Protein AF-A0A5J4QYS0-F1 (afdb_monomer_lite)

Foldseek 3Di:
DQQEAKEKDKDKDFADDDPVVVPDPADDDPRGPRIWIKIKIWHWDAADDPDPPDDRIDTDDIDIDTFPDDDPVRRVVVCPVPYDPNYFYDDPPDRDGD

Sequence (98 aa):
MLTGNVEVDKEFFTTEIILEEKNDKSKRGAGSPARTKVLIMTESTPTFPAKKSQKPKQVVHIKMVVIPNLKATTIDDEAVNAISSESCIVSDAILEVI

Radius of gyration: 17.08 Å; chains: 1; bounding box: 44×31×42 Å

Secondary structure (DSSP, 8-state):
-B-SEEEEEEEEEE----GGGGGS-PPPSTT-TTEEEEEEEEEEEE---SSTTS-SEEEEEEEEEEES---HHHHHHHHHHHB-TT-EE--SS-----

pLDDT: mean 78.99, std 15.23, range [37.69, 93.38]

Organism: NCBI:txid433724

InterPro domains:
  IPR024445 ISXO2-like transposase domain [PF12762] (1-93)

Structure (mmCIF, N/CA/C/O backbone):
data_AF-A0A5J4QYS0-F1
#
_entry.id   AF-A0A5J4QYS0-F1
#
loo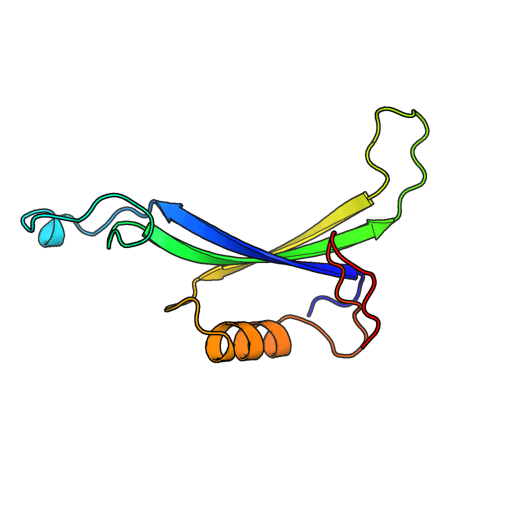p_
_atom_site.group_PDB
_atom_site.id
_atom_site.type_symbol
_atom_site.label_atom_id
_atom_site.label_alt_id
_atom_site.label_comp_id
_atom_site.label_asym_id
_atom_site.label_entity_id
_atom_site.label_seq_id
_atom_site.pdbx_PDB_ins_code
_atom_site.Cartn_x
_atom_site.Cartn_y
_atom_site.Cartn_z
_atom_site.occupancy
_atom_site.B_iso_or_equiv
_atom_site.auth_seq_id
_atom_site.auth_comp_id
_atom_site.auth_asym_id
_atom_site.auth_atom_id
_atom_site.pdbx_PDB_model_num
ATOM 1 N N . MET A 1 1 ? -5.628 -3.483 -12.201 1.00 84.25 1 MET A N 1
ATOM 2 C CA . MET A 1 1 ? -4.633 -4.014 -11.248 1.00 84.25 1 MET A CA 1
ATOM 3 C C . MET A 1 1 ? -3.294 -3.369 -11.564 1.00 84.25 1 MET A C 1
ATOM 5 O O . MET A 1 1 ? -3.120 -2.959 -12.706 1.00 84.25 1 MET A O 1
ATOM 9 N N . LEU A 1 2 ? -2.420 -3.206 -10.572 1.00 89.50 2 LEU A N 1
ATOM 10 C CA . LEU A 1 2 ? -1.050 -2.712 -10.757 1.00 89.50 2 LEU A CA 1
ATOM 11 C C . LEU A 1 2 ? -0.165 -3.881 -11.206 1.00 89.50 2 LEU A C 1
ATOM 13 O O . LEU A 1 2 ? -0.206 -4.933 -10.572 1.00 89.50 2 LEU A O 1
ATOM 17 N N . THR A 1 3 ? 0.594 -3.719 -12.288 1.00 90.00 3 THR A N 1
ATOM 18 C CA . THR A 1 3 ? 1.300 -4.837 -12.953 1.00 90.00 3 THR A CA 1
ATOM 19 C C . THR A 1 3 ? 2.820 -4.676 -12.993 1.00 90.00 3 THR A C 1
ATOM 21 O O . THR A 1 3 ? 3.522 -5.636 -13.277 1.00 90.00 3 THR A O 1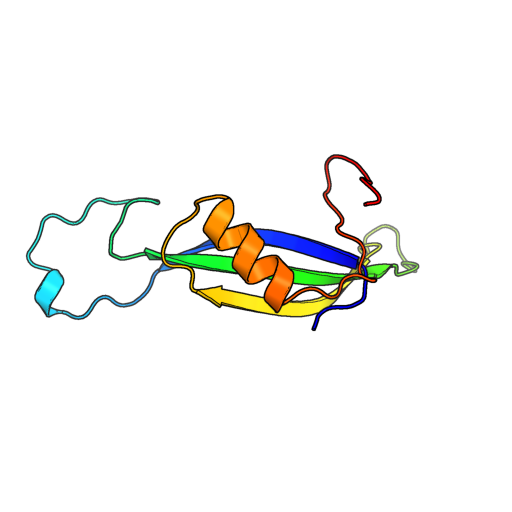
ATOM 24 N N . GLY A 1 4 ? 3.343 -3.473 -12.753 1.00 88.31 4 GLY A N 1
ATOM 25 C CA . GLY A 1 4 ? 4.775 -3.170 -12.762 1.00 88.31 4 GLY A CA 1
ATOM 26 C C . GLY A 1 4 ? 5.457 -3.323 -11.400 1.00 88.31 4 GLY A C 1
ATOM 27 O O . GLY A 1 4 ? 5.125 -4.204 -10.610 1.00 88.31 4 GLY A O 1
ATOM 28 N N . ASN A 1 5 ? 6.430 -2.450 -11.122 1.00 89.50 5 ASN A N 1
ATOM 29 C CA . ASN A 1 5 ? 7.102 -2.425 -9.823 1.00 89.50 5 ASN A CA 1
ATOM 30 C C . ASN A 1 5 ? 6.250 -1.642 -8.827 1.00 89.50 5 ASN A C 1
ATOM 32 O O . ASN A 1 5 ? 6.105 -0.427 -8.982 1.00 89.50 5 ASN A O 1
ATOM 36 N N . VAL A 1 6 ? 5.713 -2.321 -7.822 1.00 90.62 6 VAL A N 1
ATOM 37 C CA . VAL A 1 6 ? 4.791 -1.749 -6.843 1.00 90.62 6 VAL A CA 1
ATOM 38 C C . VAL A 1 6 ? 5.477 -1.600 -5.491 1.00 90.62 6 VAL A C 1
ATOM 40 O O . VAL A 1 6 ? 6.034 -2.552 -4.958 1.00 90.62 6 VAL A O 1
ATOM 43 N N . GLU A 1 7 ? 5.407 -0.413 -4.912 1.00 90.06 7 GLU A N 1
ATOM 44 C CA . GLU A 1 7 ? 5.773 -0.157 -3.521 1.00 90.06 7 GLU A CA 1
ATOM 45 C C . GLU A 1 7 ? 4.495 0.030 -2.696 1.00 90.06 7 GLU A C 1
ATOM 47 O O . GLU A 1 7 ? 3.526 0.628 -3.168 1.00 90.06 7 GLU A O 1
ATOM 52 N N . VAL A 1 8 ? 4.466 -0.523 -1.481 1.00 89.62 8 VAL A N 1
ATOM 53 C CA . VAL A 1 8 ? 3.287 -0.517 -0.604 1.00 89.62 8 VAL A CA 1
ATOM 54 C C . VAL A 1 8 ? 3.629 0.194 0.701 1.00 89.62 8 VAL A C 1
ATOM 56 O O . VAL A 1 8 ? 4.519 -0.245 1.427 1.00 89.62 8 VAL A O 1
ATOM 59 N N . ASP A 1 9 ? 2.887 1.251 1.027 1.00 88.00 9 ASP A N 1
ATOM 60 C CA . ASP A 1 9 ? 3.094 2.074 2.222 1.00 88.00 9 ASP A CA 1
ATOM 61 C C . ASP A 1 9 ? 1.782 2.326 2.991 1.00 88.00 9 ASP A C 1
ATOM 63 O O . ASP A 1 9 ? 0.675 2.190 2.462 1.00 88.00 9 ASP A O 1
ATOM 67 N N . LYS A 1 10 ? 1.891 2.673 4.276 1.00 85.19 10 LYS A N 1
ATOM 68 C CA . LYS A 1 10 ? 0.770 2.924 5.191 1.00 85.19 10 LYS A CA 1
ATOM 69 C C . LYS A 1 10 ? 0.842 4.348 5.713 1.00 85.19 10 LYS A C 1
ATOM 71 O O . LYS A 1 10 ? 1.771 4.705 6.433 1.00 85.19 10 LYS A O 1
ATOM 76 N N . GLU A 1 11 ? -0.213 5.119 5.482 1.00 81.94 11 GLU A N 1
ATOM 77 C CA . GLU A 1 11 ? -0.284 6.504 5.938 1.00 81.94 11 GLU A CA 1
ATOM 78 C C . GLU A 1 11 ? -1.598 6.809 6.678 1.00 81.94 11 GLU A C 1
ATOM 80 O O . GLU A 1 11 ? -2.602 6.100 6.569 1.00 81.94 11 GLU A O 1
ATOM 85 N N . PHE A 1 12 ? -1.579 7.863 7.496 1.00 81.62 12 PHE A N 1
ATOM 86 C CA . PHE A 1 12 ? -2.743 8.364 8.224 1.00 81.62 12 PHE A CA 1
ATOM 87 C C . PHE A 1 12 ? -3.108 9.760 7.730 1.00 81.62 12 PHE A C 1
ATOM 89 O O . PHE A 1 12 ? -2.368 10.716 7.975 1.00 81.62 12 PHE A O 1
ATOM 96 N N . PHE A 1 13 ? -4.294 9.902 7.146 1.00 81.19 13 PHE A N 1
ATOM 97 C CA . PHE A 1 13 ? -4.820 11.191 6.707 1.00 81.19 13 PHE A CA 1
ATOM 98 C C . PHE A 1 13 ? -5.831 11.721 7.712 1.00 81.19 13 PHE A C 1
ATOM 100 O O . PHE A 1 13 ? -6.672 10.984 8.225 1.00 81.19 13 PHE A O 1
ATOM 107 N N . THR A 1 14 ? -5.745 13.013 8.019 1.00 73.38 14 THR A N 1
ATOM 108 C CA . THR A 1 14 ? -6.773 13.675 8.822 1.00 73.38 14 THR A CA 1
A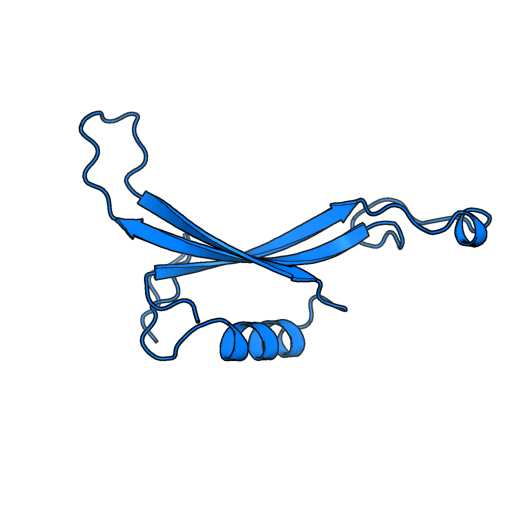TOM 109 C C . THR A 1 14 ? -8.051 13.743 7.999 1.00 73.38 14 THR A C 1
ATOM 111 O O . THR A 1 14 ? -8.036 14.258 6.884 1.00 73.38 14 THR A O 1
ATOM 114 N N . THR A 1 15 ? -9.145 13.240 8.550 1.00 67.75 15 THR A N 1
ATOM 115 C CA . THR A 1 15 ? -10.471 13.317 7.938 1.00 67.75 15 THR A CA 1
ATOM 116 C C . THR A 1 15 ? -11.381 14.146 8.822 1.00 67.75 15 THR A C 1
ATOM 118 O O . THR A 1 15 ? -11.273 14.104 10.049 1.00 67.75 15 THR A O 1
ATOM 121 N N . GLU A 1 16 ? -12.267 14.925 8.209 1.00 60.28 16 GLU A N 1
ATOM 122 C CA . GLU A 1 16 ? -13.283 15.656 8.957 1.00 60.28 16 GLU A CA 1
ATOM 123 C C . GLU A 1 16 ? -14.250 14.648 9.585 1.00 60.28 16 GLU A C 1
ATOM 125 O O . GLU A 1 16 ? -15.012 13.976 8.896 1.00 60.28 16 GLU A O 1
ATOM 130 N N . ILE A 1 17 ? -14.166 14.494 10.905 1.00 60.72 17 ILE A N 1
ATOM 131 C CA . ILE A 1 17 ? -15.140 13.725 11.682 1.00 60.72 17 ILE A CA 1
ATOM 132 C C . ILE A 1 17 ? -16.430 14.535 11.759 1.00 60.72 17 ILE A C 1
ATOM 134 O O . ILE A 1 17 ? -16.394 15.753 11.962 1.00 60.72 17 ILE A O 1
ATOM 138 N N . ILE A 1 18 ? -17.564 13.852 11.624 1.00 56.53 18 ILE A N 1
ATOM 139 C CA . ILE A 1 18 ? -18.895 14.442 11.764 1.00 56.53 18 ILE A CA 1
ATOM 140 C C . ILE A 1 18 ? -18.963 15.120 13.142 1.00 56.53 18 ILE A C 1
ATOM 142 O O . ILE A 1 18 ? -18.553 14.546 14.151 1.00 56.53 18 ILE A O 1
ATOM 146 N N . LEU A 1 19 ? -19.450 16.366 13.171 1.00 52.09 19 LEU A N 1
ATOM 147 C CA . LEU A 1 19 ? -19.455 17.268 14.336 1.00 52.09 19 LEU A CA 1
ATOM 148 C C . LEU A 1 19 ? -20.009 16.646 15.634 1.00 52.09 19 LEU A C 1
ATOM 150 O O . LEU A 1 19 ? -19.679 17.127 16.717 1.00 52.09 19 LEU A O 1
ATOM 154 N N . GLU A 1 20 ? -20.813 15.590 15.530 1.00 53.44 20 GLU A N 1
ATOM 155 C CA . GLU A 1 20 ? -21.457 14.893 16.646 1.00 53.44 20 GLU A CA 1
ATOM 156 C C . GLU A 1 20 ? -20.469 14.119 17.545 1.00 53.44 20 GLU A C 1
ATOM 158 O O . GLU A 1 20 ? -20.688 14.047 18.752 1.00 53.44 20 GLU A O 1
ATOM 163 N N . GLU A 1 21 ? -19.324 13.651 17.028 1.00 54.34 21 GLU A N 1
ATOM 164 C CA . GLU A 1 21 ? -18.283 12.958 17.823 1.00 54.34 21 GLU A CA 1
ATOM 165 C C . GLU A 1 21 ? -17.285 13.919 18.502 1.00 54.34 21 GLU A C 1
ATOM 167 O O . GLU A 1 21 ? -16.410 13.516 19.272 1.00 54.34 21 GLU A O 1
ATOM 172 N N . LYS A 1 22 ? -17.405 15.228 18.245 1.00 54.06 22 LYS A N 1
ATOM 173 C CA . LYS A 1 22 ? -16.456 16.254 18.712 1.00 54.06 22 LYS A CA 1
ATOM 174 C C . LYS A 1 22 ? -16.531 16.523 20.223 1.00 54.06 22 LYS A C 1
ATOM 176 O O . LYS A 1 22 ? -15.659 17.207 20.758 1.00 54.06 22 LYS A O 1
ATOM 181 N N . ASN A 1 23 ? -17.565 16.013 20.898 1.00 53.91 23 ASN A N 1
ATOM 182 C CA . ASN A 1 23 ? -17.781 16.200 22.337 1.00 53.91 23 ASN A CA 1
ATOM 183 C C . ASN A 1 23 ? -17.018 15.200 23.220 1.00 53.91 23 ASN A C 1
ATOM 185 O O . ASN A 1 23 ? -16.878 15.448 24.419 1.00 53.91 23 ASN A O 1
ATOM 189 N N . ASP A 1 24 ? -16.478 14.117 22.657 1.00 57.00 24 ASP A N 1
ATOM 190 C CA . ASP A 1 24 ? -15.635 13.188 23.405 1.00 57.00 24 ASP A CA 1
ATOM 191 C C . ASP A 1 24 ? -14.163 13.615 23.382 1.00 57.00 24 ASP A C 1
ATOM 193 O O . ASP A 1 24 ? -13.659 14.174 22.404 1.00 57.00 24 ASP A O 1
ATOM 197 N N . LYS A 1 25 ? -13.439 13.342 24.480 1.00 58.16 25 LYS A N 1
ATOM 198 C CA . LYS A 1 25 ? -11.991 13.594 24.619 1.00 58.16 25 LYS A CA 1
ATOM 199 C C . LYS A 1 25 ? -11.207 12.769 23.592 1.00 58.16 25 LYS A C 1
ATOM 201 O O . LYS A 1 25 ? -10.664 11.707 23.894 1.00 58.16 25 LYS A O 1
ATOM 206 N N . SER A 1 26 ? -11.130 13.275 22.369 1.00 60.00 26 SER A N 1
ATOM 207 C CA . SER A 1 26 ? -10.463 12.609 21.262 1.00 60.00 26 SER A CA 1
ATOM 208 C C . SER A 1 26 ? -8.958 12.565 21.500 1.00 60.00 26 SER A C 1
ATOM 210 O O . SER A 1 26 ? -8.294 13.586 21.702 1.00 60.00 26 SER A O 1
ATOM 212 N N . LYS A 1 27 ? -8.401 11.352 21.479 1.00 62.06 27 LYS A N 1
ATOM 213 C CA . LYS A 1 27 ? -6.954 11.141 21.566 1.00 62.06 27 LYS A CA 1
ATOM 214 C C . LYS A 1 27 ? -6.274 11.792 20.356 1.00 62.06 27 LYS A C 1
ATOM 216 O O . LYS A 1 27 ? -6.788 11.735 19.240 1.00 62.06 27 LYS A O 1
ATOM 221 N N . ARG A 1 28 ? -5.107 12.403 20.571 1.00 59.12 28 ARG A N 1
ATOM 222 C CA . ARG A 1 28 ? -4.250 12.953 19.503 1.00 59.12 28 ARG A CA 1
ATOM 223 C C . ARG A 1 28 ? -3.286 11.867 18.998 1.00 59.12 28 ARG A C 1
ATOM 225 O O . ARG A 1 28 ? -2.900 10.991 19.767 1.00 59.12 28 ARG A O 1
ATOM 232 N N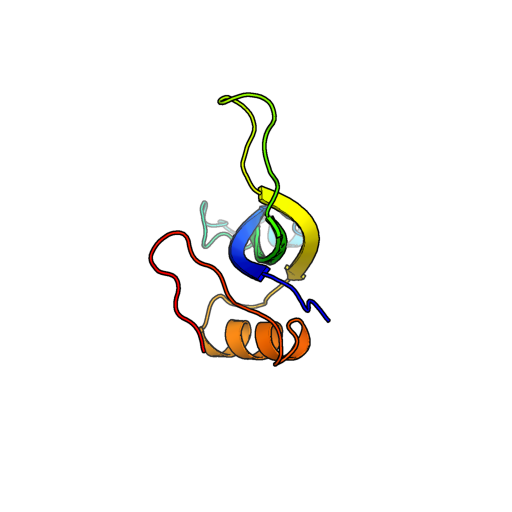 . GLY A 1 29 ? -2.873 11.939 17.729 1.00 62.44 29 GLY A N 1
ATOM 233 C CA . GLY A 1 29 ? -1.877 11.033 17.127 1.00 62.44 29 GLY A CA 1
ATOM 234 C C . GLY A 1 29 ? -2.467 9.917 16.251 1.00 62.44 29 GLY A C 1
ATOM 235 O O . GLY A 1 29 ? -3.613 9.999 15.825 1.00 62.44 29 GLY A O 1
ATOM 236 N N . ALA A 1 30 ? -1.682 8.878 15.948 1.00 56.41 30 ALA A N 1
ATOM 237 C CA . ALA A 1 30 ? -2.061 7.778 15.042 1.00 56.41 30 ALA A CA 1
ATOM 238 C C . ALA A 1 30 ? -3.267 6.935 15.519 1.00 56.41 30 ALA A C 1
ATOM 240 O O . ALA A 1 30 ? -3.912 6.264 14.722 1.00 56.41 30 ALA A O 1
ATOM 241 N N . GLY A 1 31 ? -3.588 6.986 16.815 1.00 58.50 31 GLY A N 1
ATOM 242 C CA . GLY A 1 31 ? -4.795 6.382 17.393 1.00 58.50 31 GLY A CA 1
ATOM 243 C C . GLY A 1 31 ? -5.987 7.337 17.487 1.00 58.50 31 GLY A C 1
ATOM 244 O O . GLY A 1 31 ? -6.939 7.032 18.202 1.00 58.50 31 GLY A O 1
ATOM 245 N N . SER A 1 32 ? -5.911 8.514 16.858 1.00 67.25 32 SER A N 1
ATOM 246 C CA . SER A 1 32 ? -7.018 9.465 16.842 1.00 67.25 32 SER A CA 1
ATOM 247 C C . SER A 1 32 ? -8.153 8.936 15.962 1.00 67.25 32 SER A C 1
ATOM 249 O O . SER A 1 32 ? -7.881 8.580 14.815 1.00 67.25 32 SER A O 1
ATOM 251 N N . PRO A 1 33 ? -9.411 8.950 16.439 1.00 64.31 33 PRO A N 1
ATOM 252 C CA . PRO A 1 33 ? -10.581 8.692 15.594 1.00 64.31 33 PRO A CA 1
ATOM 253 C C . PRO A 1 33 ? -10.673 9.670 14.414 1.00 64.31 33 PRO A C 1
ATOM 255 O O . PRO A 1 33 ? -11.226 9.344 13.374 1.00 64.31 33 PRO A O 1
ATOM 258 N N . ALA A 1 34 ? -10.049 10.847 14.545 1.00 69.31 34 ALA A N 1
ATOM 259 C CA . ALA A 1 34 ? -10.002 11.888 13.524 1.00 69.31 34 ALA A CA 1
ATOM 260 C C . ALA A 1 34 ? -9.115 11.567 12.310 1.00 69.31 34 ALA A C 1
ATOM 262 O O . ALA A 1 34 ? -8.952 12.403 11.419 1.00 69.31 34 ALA A O 1
ATOM 263 N N . ARG A 1 35 ? -8.445 10.412 12.310 1.00 75.38 35 ARG A N 1
ATOM 264 C CA . ARG A 1 35 ? -7.498 10.028 11.268 1.00 75.38 35 ARG A CA 1
ATOM 265 C C . ARG A 1 35 ? -7.931 8.734 10.609 1.00 75.38 35 ARG A C 1
ATOM 267 O O . ARG A 1 35 ? -8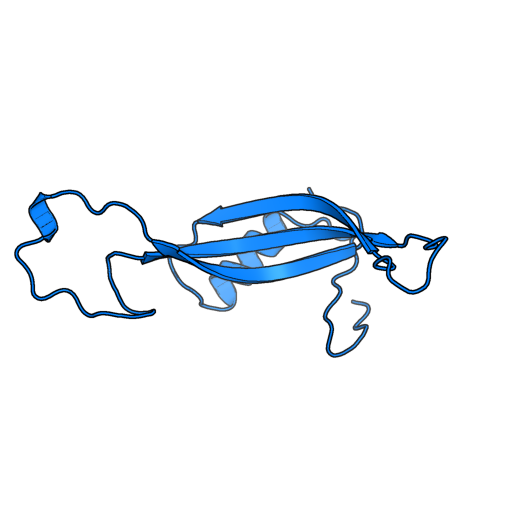.046 7.697 11.257 1.00 75.38 35 ARG A O 1
ATOM 274 N N . THR A 1 36 ? -8.079 8.797 9.298 1.00 83.56 36 THR A N 1
ATOM 275 C CA . THR A 1 36 ? -8.337 7.644 8.448 1.00 83.56 36 THR A CA 1
ATOM 276 C C . THR A 1 36 ? -7.013 6.980 8.083 1.00 83.56 36 THR A C 1
ATOM 278 O O . THR A 1 36 ? -6.037 7.644 7.729 1.00 83.56 36 THR A O 1
ATOM 281 N N . LYS A 1 37 ? -6.978 5.653 8.201 1.00 88.00 37 LYS A N 1
ATOM 282 C CA . LYS A 1 37 ? -5.855 4.812 7.776 1.00 88.00 37 LYS A CA 1
ATOM 283 C C . LYS A 1 37 ? -5.981 4.544 6.284 1.00 88.00 37 LYS A C 1
ATOM 285 O O . LYS A 1 37 ? -7.038 4.114 5.826 1.00 88.00 37 LYS A O 1
ATOM 290 N N . VAL A 1 38 ? -4.907 4.771 5.546 1.00 90.38 38 VAL A N 1
ATOM 291 C CA . VAL A 1 38 ? -4.871 4.599 4.097 1.00 90.38 38 VAL A CA 1
ATOM 292 C C . VAL A 1 38 ? -3.681 3.723 3.730 1.00 90.38 38 VAL A C 1
ATOM 294 O O . VAL A 1 38 ? -2.564 3.941 4.196 1.00 90.38 38 VAL A O 1
ATOM 297 N N . LEU A 1 39 ? -3.947 2.718 2.907 1.00 91.56 39 LEU A N 1
ATOM 298 C CA . LEU A 1 39 ? -2.949 1.918 2.217 1.00 91.56 39 LEU A CA 1
ATOM 299 C C . LEU A 1 39 ? -2.642 2.591 0.881 1.00 91.56 39 LEU A C 1
ATOM 301 O O . LEU A 1 39 ? -3.556 2.854 0.098 1.00 91.56 39 LEU A O 1
ATOM 305 N N . ILE A 1 40 ? -1.373 2.883 0.629 1.00 91.62 40 ILE A N 1
ATOM 306 C CA . ILE A 1 40 ? -0.902 3.517 -0.599 1.00 91.62 40 ILE A CA 1
ATOM 307 C C . ILE A 1 40 ? -0.081 2.488 -1.364 1.00 91.62 40 ILE A C 1
ATOM 309 O O . ILE A 1 40 ? 0.822 1.871 -0.811 1.00 91.62 40 ILE A O 1
ATOM 313 N N . MET A 1 41 ? -0.395 2.306 -2.639 1.00 92.50 41 MET A N 1
ATOM 314 C CA . MET A 1 41 ? 0.359 1.456 -3.551 1.00 92.50 41 MET A CA 1
ATOM 315 C C . MET A 1 41 ? 0.813 2.300 -4.732 1.00 92.50 41 MET A C 1
ATOM 317 O O . MET A 1 41 ? -0.016 2.902 -5.423 1.00 92.50 41 MET A O 1
ATOM 321 N N . THR A 1 42 ? 2.117 2.366 -4.963 1.00 92.56 42 THR A N 1
ATOM 322 C CA . THR A 1 42 ? 2.710 3.162 -6.035 1.00 92.56 42 THR A CA 1
ATOM 323 C C . THR A 1 42 ? 3.381 2.251 -7.046 1.00 92.56 42 THR A C 1
ATOM 325 O O . THR A 1 42 ? 4.305 1.510 -6.736 1.00 92.56 42 THR A O 1
ATOM 328 N N . GLU A 1 43 ? 2.919 2.308 -8.289 1.00 92.19 43 GLU A N 1
ATOM 329 C CA . GLU A 1 43 ? 3.579 1.643 -9.402 1.00 92.19 43 GLU A CA 1
ATOM 330 C C . GLU A 1 43 ? 4.590 2.601 -10.024 1.00 92.19 43 GLU A C 1
ATOM 332 O O . GLU A 1 43 ? 4.252 3.733 -10.391 1.00 92.19 43 GLU A O 1
ATOM 337 N N . SER A 1 44 ? 5.835 2.154 -10.150 1.00 90.56 44 SER A N 1
ATOM 338 C CA . SER A 1 44 ? 6.923 2.952 -10.700 1.00 90.56 44 SER A CA 1
ATOM 339 C C . SER A 1 44 ? 7.656 2.239 -11.827 1.00 90.56 44 SER A C 1
ATOM 341 O O . SER A 1 44 ? 7.810 1.019 -11.848 1.00 90.56 44 SER A O 1
ATOM 343 N N . THR A 1 45 ? 8.155 3.029 -12.772 1.00 88.69 45 THR A N 1
ATOM 344 C CA . THR A 1 45 ? 9.035 2.562 -13.841 1.00 88.69 45 THR A CA 1
ATOM 345 C C . THR A 1 45 ? 10.442 3.109 -13.620 1.00 88.69 45 THR A C 1
ATOM 347 O O . THR A 1 45 ? 10.588 4.289 -13.268 1.00 88.69 45 THR A O 1
ATOM 350 N N . PRO A 1 46 ? 11.492 2.294 -13.825 1.00 85.75 46 PRO A N 1
ATOM 351 C CA . PRO A 1 46 ? 12.858 2.787 -13.778 1.00 85.75 46 PRO A CA 1
ATOM 352 C C . PRO A 1 46 ? 13.066 3.820 -14.886 1.00 85.75 46 PRO A C 1
ATOM 354 O O . PRO A 1 46 ? 12.604 3.650 -16.015 1.00 85.75 46 PRO A O 1
ATOM 357 N N . THR A 1 47 ? 13.768 4.898 -14.563 1.00 86.06 47 THR A N 1
ATOM 358 C CA . THR A 1 47 ? 14.124 5.946 -15.516 1.00 86.06 47 THR A CA 1
ATOM 359 C C . THR A 1 47 ? 15.632 6.129 -15.540 1.00 86.06 47 THR A C 1
ATOM 361 O O . THR A 1 47 ? 16.319 5.918 -14.542 1.00 86.06 47 THR A O 1
ATOM 364 N N . PHE A 1 48 ? 16.159 6.522 -16.698 1.00 85.12 48 PHE A N 1
ATOM 365 C CA . PHE A 1 48 ? 17.568 6.871 -16.855 1.00 85.12 48 PHE A CA 1
ATOM 366 C C . PHE A 1 48 ? 17.708 8.392 -16.725 1.00 85.12 48 PHE A C 1
ATOM 368 O O . PHE A 1 48 ? 17.454 9.113 -17.694 1.00 85.12 48 PHE A O 1
ATOM 375 N N . PRO A 1 49 ? 18.041 8.915 -15.530 1.00 83.75 49 PRO A N 1
ATOM 376 C CA . PRO A 1 49 ? 18.107 10.349 -15.312 1.00 83.75 49 PRO A CA 1
ATOM 377 C C . PRO A 1 49 ? 19.248 10.968 -16.123 1.00 83.75 49 PRO A C 1
ATOM 379 O O . PRO A 1 49 ? 20.387 10.507 -16.078 1.00 83.75 49 PRO A O 1
ATOM 382 N N . ALA A 1 50 ? 18.963 12.070 -16.817 1.00 83.06 50 ALA A N 1
ATOM 383 C CA . ALA A 1 50 ? 19.972 12.827 -17.558 1.00 83.06 50 ALA A CA 1
ATOM 384 C C . ALA A 1 50 ? 20.905 13.622 -16.625 1.00 83.06 50 ALA A C 1
ATOM 386 O O . ALA A 1 50 ? 22.029 13.962 -16.992 1.00 83.06 50 ALA A O 1
ATOM 387 N N . LYS A 1 51 ? 20.444 13.943 -15.409 1.00 89.38 51 LYS A N 1
ATOM 388 C CA . LYS A 1 51 ? 21.207 14.667 -14.383 1.00 89.38 51 LYS A CA 1
ATOM 389 C C . LYS A 1 51 ? 21.261 13.858 -13.093 1.00 89.38 51 LYS A C 1
ATOM 391 O O . LYS A 1 51 ? 20.249 13.313 -12.674 1.00 89.38 51 LYS A O 1
ATOM 396 N N . LYS A 1 52 ? 22.396 13.894 -12.382 1.00 80.12 52 LYS A N 1
ATOM 397 C CA . LYS A 1 52 ? 22.571 13.206 -11.083 1.00 80.12 52 LYS A CA 1
ATOM 398 C C . LYS A 1 52 ? 21.559 13.616 -10.000 1.00 80.12 52 LYS A C 1
ATOM 400 O O . LYS A 1 52 ? 21.370 12.875 -9.046 1.00 80.12 52 LYS A O 1
ATOM 405 N N . SER A 1 53 ? 20.934 14.788 -10.121 1.00 85.19 53 SER A N 1
ATOM 406 C CA . SER A 1 53 ? 19.905 15.258 -9.184 1.00 85.19 53 SER A CA 1
ATOM 407 C C . SER A 1 53 ? 18.514 14.675 -9.446 1.00 85.19 53 SER A C 1
ATOM 409 O O . SER A 1 53 ? 17.633 14.803 -8.597 1.00 85.19 53 SER A O 1
ATOM 411 N N . GLN A 1 54 ? 18.287 14.070 -10.614 1.00 82.69 54 GLN A N 1
ATOM 412 C CA . GLN A 1 54 ? 17.001 13.481 -10.967 1.00 82.69 54 GLN A CA 1
ATOM 413 C C . GLN A 1 54 ? 16.872 12.089 -10.349 1.00 82.69 54 GLN A C 1
ATOM 415 O O . GLN A 1 54 ? 17.831 11.320 -10.290 1.00 82.69 54 GLN A O 1
ATOM 420 N N . LYS A 1 55 ? 15.666 11.770 -9.879 1.00 83.12 55 LYS A N 1
ATOM 421 C CA . LYS A 1 55 ? 15.362 10.463 -9.297 1.00 83.12 55 LYS A CA 1
ATOM 422 C C . LYS A 1 55 ? 15.360 9.390 -10.402 1.00 83.12 55 LYS A C 1
ATOM 424 O O . LYS A 1 55 ? 14.810 9.653 -11.469 1.00 83.12 55 LYS A O 1
ATOM 429 N N . PRO A 1 56 ? 15.927 8.195 -10.152 1.00 84.81 56 PRO A N 1
ATOM 430 C CA . PRO A 1 56 ? 16.013 7.107 -11.136 1.00 84.81 56 PRO A CA 1
ATOM 431 C C . PRO A 1 56 ? 14.723 6.277 -11.257 1.00 84.81 56 PRO A C 1
ATOM 433 O O . PRO A 1 56 ? 14.717 5.205 -11.857 1.00 84.81 56 PRO A O 1
ATOM 436 N N . LYS A 1 57 ? 13.632 6.730 -10.637 1.00 85.75 57 LYS A N 1
ATOM 437 C CA . LYS A 1 57 ? 12.314 6.100 -10.693 1.00 85.75 57 LYS A CA 1
ATOM 438 C C . LYS A 1 57 ? 11.281 7.182 -10.967 1.00 85.75 57 LYS A C 1
ATOM 440 O O . LYS A 1 57 ? 11.370 8.280 -10.413 1.00 85.75 57 LYS A O 1
ATOM 445 N N . GLN A 1 58 ? 10.300 6.857 -11.796 1.00 88.50 58 GLN A N 1
ATOM 446 C CA . GLN A 1 58 ? 9.123 7.680 -12.030 1.00 88.50 58 GLN A CA 1
ATOM 447 C C . GLN A 1 58 ? 7.890 6.906 -11.582 1.00 88.50 58 GLN A C 1
ATOM 449 O O . GLN A 1 58 ? 7.685 5.773 -12.008 1.00 88.50 58 GLN A O 1
ATOM 454 N N . VAL A 1 59 ? 7.081 7.523 -10.723 1.00 89.44 59 VAL A N 1
ATOM 455 C CA . VAL A 1 59 ? 5.778 6.977 -10.336 1.00 89.44 59 VAL A CA 1
ATOM 456 C C . VAL A 1 59 ? 4.814 7.173 -11.502 1.00 89.44 59 VAL A C 1
ATOM 458 O O . VAL A 1 59 ? 4.690 8.2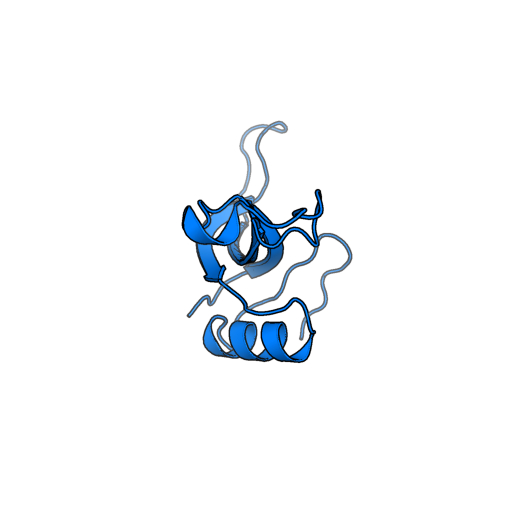85 -12.019 1.00 89.44 59 VAL A O 1
ATOM 461 N N . VAL A 1 60 ? 4.162 6.092 -11.921 1.00 88.88 60 VAL A N 1
ATOM 462 C CA . VAL A 1 60 ? 3.200 6.078 -13.030 1.00 88.88 60 VAL A CA 1
ATOM 463 C C . VAL A 1 60 ? 1.778 6.013 -12.486 1.00 88.88 60 VAL A C 1
ATOM 465 O O . VAL A 1 60 ? 0.937 6.815 -12.886 1.00 88.88 60 VAL A O 1
ATOM 468 N N . HIS A 1 61 ? 1.524 5.127 -11.519 1.00 92.44 61 HIS A N 1
ATOM 469 C CA . HIS A 1 61 ? 0.207 4.975 -10.903 1.00 92.44 61 HIS A CA 1
ATOM 470 C C . HIS A 1 61 ? 0.293 5.044 -9.383 1.00 92.44 61 HIS A C 1
ATOM 472 O O . HIS A 1 61 ? 1.217 4.510 -8.775 1.00 92.44 61 HIS A O 1
ATOM 478 N N . ILE A 1 62 ? -0.701 5.684 -8.769 1.00 93.00 62 ILE A N 1
ATOM 479 C CA . ILE A 1 62 ? -0.882 5.715 -7.318 1.00 93.00 62 ILE A CA 1
ATOM 480 C C . ILE A 1 62 ? -2.295 5.228 -7.030 1.00 93.00 62 ILE A C 1
ATOM 482 O O . ILE A 1 62 ? -3.267 5.823 -7.498 1.00 93.00 62 ILE A O 1
ATOM 486 N N . LYS A 1 63 ? -2.413 4.154 -6.254 1.00 92.31 63 LYS A N 1
ATOM 487 C CA . LYS A 1 63 ? -3.687 3.643 -5.757 1.00 92.31 63 LYS A CA 1
ATOM 488 C C . LYS A 1 63 ? -3.725 3.812 -4.246 1.00 92.31 63 LYS A C 1
ATOM 490 O O . LYS A 1 63 ? -2.861 3.307 -3.542 1.00 92.31 63 LYS A O 1
ATOM 495 N N . MET A 1 64 ? -4.732 4.527 -3.761 1.00 93.00 64 MET A N 1
ATOM 496 C CA . MET A 1 64 ? -4.955 4.750 -2.335 1.00 93.00 64 MET A CA 1
ATOM 497 C C . MET A 1 64 ? -6.251 4.064 -1.920 1.00 93.00 64 MET A C 1
ATOM 499 O O . MET A 1 64 ? -7.286 4.264 -2.557 1.00 93.00 64 MET A O 1
ATOM 503 N N . VAL A 1 65 ? -6.196 3.259 -0.864 1.00 91.38 65 VAL A N 1
ATOM 504 C CA . VAL A 1 65 ? -7.341 2.514 -0.336 1.00 91.38 65 VAL A CA 1
ATOM 505 C C . VAL A 1 65 ? -7.504 2.836 1.140 1.00 91.38 65 VAL A C 1
ATOM 507 O O . VAL A 1 65 ? -6.569 2.704 1.926 1.00 91.38 65 VAL A O 1
ATOM 510 N N . VAL A 1 66 ? -8.702 3.265 1.526 1.00 90.19 66 VAL A N 1
ATOM 511 C CA . VAL A 1 66 ? -9.047 3.460 2.936 1.00 90.19 66 VAL A CA 1
ATOM 512 C C . VAL A 1 66 ? -9.222 2.093 3.585 1.00 90.19 66 VAL A C 1
ATOM 514 O O . VAL A 1 66 ? -10.074 1.318 3.162 1.00 90.19 66 VAL A O 1
ATOM 517 N N . ILE A 1 67 ? -8.442 1.816 4.630 1.00 89.75 67 ILE A N 1
ATOM 518 C CA . ILE A 1 67 ? -8.478 0.535 5.340 1.00 89.75 67 ILE A CA 1
ATOM 519 C C . ILE A 1 67 ? -9.019 0.707 6.762 1.00 89.75 67 ILE A C 1
ATOM 521 O O . ILE A 1 67 ? -8.684 1.671 7.455 1.00 89.75 67 ILE A O 1
ATOM 525 N N . PRO A 1 68 ? -9.816 -0.248 7.268 1.00 86.69 68 PRO A N 1
ATOM 526 C CA . PRO A 1 68 ? -10.374 -0.150 8.616 1.00 86.69 68 PRO A CA 1
ATOM 527 C C . PRO A 1 68 ? -9.301 -0.313 9.708 1.00 86.69 68 PRO A C 1
ATOM 529 O O . PRO A 1 68 ? -9.431 0.190 10.828 1.00 86.69 68 PRO A O 1
ATOM 532 N N . ASN A 1 69 ? -8.215 -1.038 9.423 1.00 86.12 69 ASN A N 1
ATOM 533 C CA . ASN A 1 69 ? -7.153 -1.325 10.382 1.00 86.12 69 ASN A CA 1
ATOM 534 C C . ASN A 1 69 ? -5.823 -1.653 9.678 1.00 86.12 69 ASN A C 1
ATOM 536 O O . ASN A 1 69 ? -5.822 -2.010 8.511 1.00 86.12 69 ASN A O 1
ATOM 540 N N . LEU A 1 70 ? -4.701 -1.563 10.407 1.00 86.06 70 LEU A N 1
ATOM 541 C CA . LEU A 1 70 ? -3.349 -1.829 9.884 1.00 86.06 70 LEU A CA 1
ATOM 542 C C . LEU A 1 70 ? -2.883 -3.285 10.092 1.00 86.06 70 LEU A C 1
ATOM 544 O O . LEU A 1 70 ? -1.676 -3.536 10.144 1.00 86.06 70 LEU A O 1
ATOM 548 N N . LYS A 1 71 ? -3.804 -4.236 10.299 1.00 89.62 71 LYS A N 1
ATOM 549 C CA . LYS A 1 71 ? -3.437 -5.652 10.460 1.00 89.62 71 LYS A CA 1
ATOM 550 C C . LYS A 1 71 ? -2.924 -6.198 9.131 1.00 89.62 71 LYS A C 1
ATOM 552 O O . LYS A 1 71 ? -3.472 -5.839 8.094 1.00 89.62 71 LYS A O 1
ATOM 557 N N . ALA A 1 72 ? -1.928 -7.083 9.196 1.00 88.56 72 ALA A N 1
ATOM 558 C CA . ALA A 1 72 ? -1.335 -7.725 8.020 1.00 88.56 72 ALA A CA 1
ATOM 559 C C . ALA A 1 72 ? -2.406 -8.332 7.106 1.00 88.56 72 ALA A C 1
ATOM 561 O O . ALA A 1 72 ? -2.486 -7.938 5.957 1.00 88.56 72 ALA A O 1
ATOM 562 N N . THR A 1 73 ? -3.339 -9.109 7.666 1.00 91.88 73 THR A N 1
ATOM 563 C CA . THR A 1 73 ? -4.448 -9.723 6.916 1.00 91.88 73 THR A CA 1
ATOM 564 C C . THR A 1 73 ? -5.222 -8.727 6.046 1.00 91.88 73 THR A C 1
ATOM 566 O O . THR A 1 73 ? -5.427 -8.972 4.870 1.00 91.88 73 THR A O 1
ATOM 569 N N . THR A 1 74 ? -5.593 -7.566 6.598 1.00 90.69 74 THR A N 1
ATOM 570 C CA . THR A 1 74 ? -6.331 -6.524 5.862 1.00 90.69 74 THR A CA 1
ATOM 571 C C . THR A 1 74 ? -5.497 -5.942 4.723 1.00 90.69 74 THR A C 1
ATOM 573 O O . THR A 1 74 ? -6.027 -5.587 3.679 1.00 90.69 74 THR A O 1
ATOM 576 N N . ILE A 1 75 ? -4.191 -5.794 4.942 1.00 90.12 75 ILE A N 1
ATOM 577 C CA . ILE A 1 75 ? -3.274 -5.245 3.942 1.00 90.12 75 ILE A CA 1
ATOM 578 C C . ILE A 1 75 ? -3.036 -6.262 2.833 1.00 90.12 75 ILE A C 1
ATOM 580 O O . ILE A 1 75 ? -3.052 -5.876 1.672 1.00 90.12 75 ILE A O 1
ATOM 584 N N . ASP A 1 76 ? -2.854 -7.531 3.189 1.00 91.31 76 ASP A N 1
ATOM 585 C CA . ASP A 1 76 ? -2.628 -8.625 2.250 1.00 91.31 76 ASP A CA 1
ATOM 586 C C . ASP A 1 76 ? -3.856 -8.819 1.350 1.00 91.31 76 ASP A C 1
ATOM 588 O O . ASP A 1 76 ? -3.717 -8.876 0.130 1.00 91.31 76 ASP A O 1
ATOM 592 N N . ASP A 1 77 ? -5.064 -8.809 1.925 1.00 93.38 77 ASP A N 1
ATOM 593 C CA . ASP A 1 77 ? -6.322 -8.901 1.174 1.00 93.38 77 ASP A CA 1
ATOM 594 C C . ASP A 1 77 ? -6.464 -7.747 0.164 1.00 93.38 77 ASP A C 1
ATOM 596 O O . ASP A 1 77 ? -6.779 -7.955 -1.011 1.00 93.38 77 ASP A O 1
ATOM 600 N N . GLU A 1 78 ? -6.198 -6.512 0.598 1.00 92.25 78 GLU A N 1
ATOM 601 C CA . GLU A 1 78 ? -6.258 -5.341 -0.283 1.00 92.25 78 GLU A CA 1
ATOM 602 C C . GLU A 1 78 ? -5.148 -5.347 -1.339 1.00 92.25 78 GLU A C 1
ATOM 604 O O . GLU A 1 78 ? -5.380 -4.958 -2.487 1.00 92.25 78 GLU A O 1
ATOM 609 N N . ALA A 1 79 ? -3.950 -5.815 -0.983 1.00 89.25 79 ALA A N 1
ATOM 610 C CA . ALA A 1 79 ? -2.828 -5.963 -1.899 1.00 89.25 79 ALA A CA 1
ATOM 611 C C . ALA A 1 79 ? -3.151 -6.976 -3.000 1.00 89.25 79 ALA A C 1
ATOM 613 O O . ALA A 1 79 ? -3.047 -6.623 -4.170 1.00 89.25 79 ALA A O 1
ATOM 614 N N . VAL A 1 80 ? -3.640 -8.172 -2.665 1.00 91.06 80 VAL A N 1
ATOM 615 C CA . VAL A 1 80 ? -4.018 -9.209 -3.647 1.00 91.06 80 VAL A CA 1
ATOM 616 C C . VAL A 1 80 ? -5.113 -8.720 -4.601 1.00 91.06 80 VAL A C 1
ATOM 618 O O . VAL A 1 80 ? -5.090 -9.022 -5.792 1.00 91.06 80 VAL A O 1
ATOM 621 N N . ASN A 1 81 ? -6.055 -7.910 -4.116 1.00 91.25 81 ASN A N 1
ATOM 622 C CA . ASN A 1 81 ? -7.113 -7.345 -4.958 1.00 91.25 81 ASN A CA 1
ATOM 623 C C . ASN A 1 81 ? -6.626 -6.203 -5.867 1.00 91.25 81 ASN A C 1
ATOM 625 O O . ASN A 1 81 ? -7.250 -5.881 -6.885 1.00 91.25 81 ASN A O 1
ATOM 629 N N . ALA A 1 82 ? -5.545 -5.525 -5.492 1.00 89.25 82 ALA A N 1
ATOM 630 C CA . ALA A 1 82 ? -5.054 -4.341 -6.182 1.00 89.25 82 ALA A CA 1
ATOM 631 C C . ALA A 1 82 ? -3.870 -4.617 -7.112 1.00 89.25 82 ALA A C 1
ATOM 633 O O . ALA A 1 82 ? -3.751 -3.947 -8.146 1.00 89.25 82 ALA A O 1
ATOM 634 N N . ILE A 1 83 ? -3.033 -5.576 -6.741 1.00 91.69 83 ILE A N 1
ATOM 635 C CA . ILE A 1 83 ? -1.740 -5.896 -7.323 1.00 91.69 83 ILE A CA 1
ATOM 636 C C . ILE A 1 83 ? -1.873 -7.205 -8.094 1.00 91.69 83 ILE A C 1
ATOM 638 O O . ILE A 1 83 ? -2.449 -8.176 -7.614 1.00 91.69 83 ILE A O 1
ATOM 642 N N . SER A 1 84 ? -1.365 -7.210 -9.317 1.00 90.38 84 SER A N 1
ATOM 643 C CA . SER A 1 84 ? -1.391 -8.392 -10.164 1.00 90.38 84 SER A CA 1
ATOM 644 C C . SER A 1 84 ? -0.293 -9.377 -9.771 1.00 90.38 84 SER A C 1
ATOM 646 O O . SER A 1 84 ? 0.773 -8.966 -9.309 1.00 90.38 84 SER A O 1
ATOM 648 N N . SER A 1 85 ? -0.517 -10.674 -9.971 1.00 86.06 85 SER A N 1
ATOM 649 C CA . SER A 1 85 ? 0.442 -11.721 -9.580 1.00 86.06 85 SER A CA 1
ATOM 650 C C . SER A 1 85 ? 1.766 -11.656 -10.351 1.00 86.06 85 SER A C 1
ATOM 652 O O . SER A 1 85 ? 2.776 -12.152 -9.872 1.00 86.06 85 SER A O 1
ATOM 654 N N . GLU A 1 86 ? 1.772 -11.040 -11.532 1.00 87.25 86 GLU A N 1
ATOM 655 C CA . GLU A 1 86 ? 2.955 -10.793 -12.362 1.00 87.25 86 GLU A CA 1
ATOM 656 C C . GLU A 1 86 ? 3.748 -9.534 -11.978 1.00 87.25 86 GLU A C 1
ATOM 658 O O . GLU A 1 86 ? 4.782 -9.252 -12.584 1.00 87.25 86 GLU A O 1
ATOM 663 N N . SER A 1 87 ? 3.257 -8.755 -11.015 1.00 87.00 87 SER A N 1
ATOM 664 C CA . SER A 1 87 ? 3.942 -7.549 -10.552 1.00 87.00 87 SER A CA 1
ATOM 665 C C . SER A 1 87 ? 5.133 -7.877 -9.647 1.00 87.00 87 SER A C 1
ATOM 667 O O . SER A 1 87 ? 5.244 -8.971 -9.095 1.00 87.00 87 SER A O 1
ATOM 669 N N . CYS A 1 88 ? 6.021 -6.901 -9.465 1.00 86.56 88 CYS A N 1
ATOM 670 C CA . CYS A 1 88 ? 7.166 -7.023 -8.568 1.00 86.56 88 CYS A CA 1
ATOM 671 C C . CYS A 1 88 ? 7.005 -6.059 -7.394 1.00 86.56 88 CYS A C 1
ATOM 673 O O . CYS A 1 88 ? 6.902 -4.848 -7.604 1.00 86.56 88 CYS A O 1
ATOM 675 N N . ILE A 1 89 ? 6.997 -6.569 -6.161 1.00 86.62 89 ILE A N 1
ATOM 676 C CA . ILE A 1 89 ? 6.962 -5.712 -4.973 1.00 86.62 89 ILE A CA 1
ATOM 677 C C . ILE A 1 89 ? 8.379 -5.214 -4.690 1.00 86.62 89 ILE A C 1
ATOM 679 O O . ILE A 1 89 ? 9.309 -5.997 -4.522 1.00 86.62 89 ILE A O 1
ATOM 683 N N . VAL A 1 90 ? 8.551 -3.896 -4.639 1.00 83.75 90 VAL A N 1
ATOM 684 C CA . VAL A 1 90 ? 9.843 -3.257 -4.379 1.00 83.75 90 VAL A CA 1
ATOM 685 C C . VAL A 1 90 ? 9.807 -2.529 -3.040 1.00 83.75 90 VAL A C 1
ATOM 687 O O . VAL A 1 90 ? 8.906 -1.740 -2.774 1.00 83.75 90 VAL A O 1
ATOM 690 N N . SER A 1 91 ? 10.804 -2.790 -2.196 1.00 76.69 91 SER A N 1
ATOM 691 C CA . SER A 1 91 ? 11.021 -2.105 -0.919 1.00 76.69 91 SER A CA 1
ATOM 692 C C . SER A 1 91 ? 12.450 -1.574 -0.871 1.00 76.69 91 SER A C 1
ATOM 694 O O . SER A 1 91 ? 13.373 -2.226 -1.363 1.00 76.69 91 SER A O 1
ATOM 696 N N . ASP A 1 92 ? 12.648 -0.398 -0.273 1.00 63.12 92 ASP A N 1
ATOM 697 C CA . ASP A 1 92 ? 13.971 0.227 -0.119 1.00 63.12 92 ASP A CA 1
ATOM 698 C C . ASP A 1 92 ? 14.949 -0.630 0.709 1.00 63.12 92 ASP A C 1
ATOM 700 O O . ASP A 1 92 ? 16.158 -0.398 0.664 1.00 63.12 92 ASP A O 1
ATOM 704 N N . ALA A 1 93 ? 14.455 -1.635 1.442 1.00 56.97 93 ALA A N 1
ATOM 705 C CA . ALA A 1 93 ? 15.300 -2.511 2.241 1.00 56.97 93 ALA A CA 1
ATOM 706 C C . ALA A 1 93 ? 15.989 -3.612 1.418 1.00 56.97 93 ALA A C 1
ATOM 708 O O . ALA A 1 93 ? 17.192 -3.784 1.576 1.00 56.97 93 ALA A O 1
ATOM 709 N N . ILE A 1 94 ? 15.293 -4.367 0.562 1.00 44.47 94 ILE A N 1
ATOM 710 C CA . ILE A 1 94 ? 15.855 -5.495 -0.205 1.00 44.47 94 ILE A CA 1
ATOM 711 C C . ILE A 1 94 ? 14.934 -5.751 -1.411 1.00 44.47 94 ILE A C 1
ATOM 713 O O . ILE A 1 94 ? 13.713 -5.723 -1.274 1.00 44.47 94 ILE A O 1
ATOM 717 N N . LEU A 1 95 ? 15.514 -6.015 -2.587 1.00 41.44 95 LEU A N 1
ATOM 718 C CA . LEU A 1 95 ? 14.819 -6.654 -3.711 1.00 41.44 95 LEU A CA 1
ATOM 719 C C . LEU A 1 95 ? 14.459 -8.093 -3.301 1.00 41.44 95 LEU A C 1
ATOM 721 O O . LEU A 1 95 ? 15.254 -9.004 -3.520 1.00 41.44 95 LEU A O 1
ATOM 725 N N . GLU A 1 96 ? 13.302 -8.307 -2.679 1.00 39.34 96 GLU A N 1
ATOM 726 C CA . GLU A 1 96 ? 12.715 -9.646 -2.589 1.00 39.34 96 GLU A CA 1
ATOM 727 C C . GLU A 1 96 ? 11.851 -9.879 -3.828 1.00 39.34 96 GLU A C 1
ATOM 729 O O . GLU A 1 96 ? 10.793 -9.282 -4.005 1.00 39.34 96 GLU A O 1
ATOM 734 N N . VAL A 1 97 ? 12.365 -10.727 -4.719 1.00 37.69 97 VAL A N 1
ATOM 735 C CA . VAL A 1 97 ? 11.591 -11.327 -5.807 1.00 37.69 97 VAL A CA 1
ATOM 736 C C . VAL A 1 97 ? 10.722 -12.415 -5.176 1.00 37.69 97 VAL A C 1
ATOM 738 O O . VAL A 1 97 ? 11.261 -13.280 -4.483 1.00 37.69 97 VAL A O 1
ATOM 741 N N . ILE A 1 98 ? 9.407 -12.343 -5.388 1.00 43.09 98 ILE A N 1
ATOM 742 C CA . ILE A 1 98 ? 8.443 -13.387 -4.997 1.00 43.09 98 ILE A CA 1
ATOM 743 C C . ILE A 1 98 ? 8.491 -14.522 -6.022 1.00 43.09 98 ILE A C 1
ATOM 745 O O . ILE A 1 98 ? 8.556 -14.209 -7.233 1.00 43.09 98 ILE A O 1
#